Protein AF-A0AA36BAM4-F1 (afdb_monomer_lite)

InterPro domains:
  IPR009112 GTP cyclohydrolase I, feedback regulatory protein [PF06399] (2-83)
  IPR009112 GTP cyclohydrolase I, feedback regulatory protein [PTHR16852] (1-85)
  IPR036717 GFRP superfamily [G3DSA:3.30.1410.10] (2-84)
  IPR036717 GFRP superfamily [SSF69761] (2-83)

Secondary structure (DSSP, 8-state):
--EEEEEEESPTTS--EEEEETTS-HHHHHHHT-EEE--TT-S--EEEESS-HHHHHHHHHHTT-EEEEEEEETTEEEEEEE-PPPTTGGGSS-------------------------------------

Radius of gyration: 21.43 Å; chains: 1; bounding box: 44×56×57 Å

Organism: Octopus vulgaris (NCBI:txid6645)

Sequence (130 aa):
MPYVLVSTQIRLENGPTMVGDEWNDVELMEYLGASLCKELGTNYIEYRTPDPPRVVLNKLEMKGYSMVGMAGVGQTCIWTMHKPASKEEESLDSLPRSVNSSESDSEIKVESTNIQHKGAICIQKVVIDD

Structure (mmCIF, N/CA/C/O backbone):
data_AF-A0AA36BAM4-F1
#
_entry.id   AF-A0AA36BAM4-F1
#
loop_
_atom_site.group_PDB
_atom_site.id
_atom_site.type_symbol
_atom_site.label_atom_id
_atom_site.label_alt_id
_atom_site.label_comp_id
_atom_site.label_asym_id
_atom_site.label_entity_id
_atom_site.label_seq_id
_atom_site.pdbx_PDB_ins_code
_atom_site.Cartn_x
_atom_site.Cartn_y
_atom_site.Cartn_z
_atom_site.occupancy
_atom_site.B_iso_or_equiv
_atom_site.auth_seq_id
_atom_site.auth_comp_id
_atom_site.auth_asym_id
_atom_site.auth_atom_id
_atom_site.pdbx_PDB_model_num
ATOM 1 N N . MET A 1 1 ? -3.971 4.886 13.612 1.00 81.94 1 MET A N 1
ATOM 2 C CA . MET A 1 1 ? -3.971 5.487 12.253 1.00 81.94 1 MET A CA 1
ATOM 3 C C . MET A 1 1 ? -5.126 4.923 11.436 1.00 81.94 1 MET A C 1
ATOM 5 O O . MET A 1 1 ? -5.119 3.726 11.184 1.00 81.94 1 MET A O 1
ATOM 9 N N . PRO A 1 2 ? -6.134 5.732 11.064 1.00 93.31 2 PRO A N 1
ATOM 10 C CA . PRO A 1 2 ? -7.335 5.223 10.397 1.00 93.31 2 PRO A CA 1
ATOM 11 C C . PRO A 1 2 ? -7.143 4.923 8.907 1.00 93.31 2 PRO A C 1
ATOM 13 O O . PRO A 1 2 ? -7.865 4.095 8.367 1.00 93.31 2 PRO A O 1
ATOM 16 N N . TYR A 1 3 ? -6.184 5.556 8.231 1.00 95.56 3 TYR A N 1
ATOM 17 C CA . TYR A 1 3 ? -5.934 5.352 6.804 1.00 95.56 3 TYR A CA 1
ATOM 18 C C . TYR A 1 3 ? -4.497 4.911 6.549 1.00 95.56 3 TYR A C 1
ATOM 20 O O . TYR A 1 3 ? -3.576 5.366 7.224 1.00 95.56 3 TYR A O 1
ATOM 28 N N . VAL A 1 4 ? -4.327 4.049 5.548 1.00 95.81 4 VAL A N 1
ATOM 29 C CA . VAL A 1 4 ? -3.030 3.609 5.026 1.00 95.81 4 VAL A CA 1
ATOM 30 C C . VAL A 1 4 ? -3.083 3.655 3.503 1.00 95.81 4 VAL A C 1
ATOM 32 O O . VAL A 1 4 ? -4.042 3.173 2.893 1.00 95.81 4 VAL A O 1
ATOM 35 N N . LEU A 1 5 ? -2.049 4.233 2.894 1.00 97.06 5 LEU A N 1
ATOM 36 C CA . LEU A 1 5 ? -1.847 4.220 1.450 1.00 97.06 5 LEU A CA 1
ATOM 37 C C . LEU A 1 5 ? -0.777 3.188 1.117 1.00 97.06 5 LEU A C 1
ATOM 39 O O . LEU A 1 5 ? 0.359 3.284 1.570 1.00 97.06 5 LEU A O 1
ATOM 43 N N . VAL A 1 6 ? -1.156 2.202 0.315 1.00 97.75 6 VAL A N 1
ATOM 44 C CA . VAL A 1 6 ? -0.253 1.171 -0.190 1.00 97.75 6 VAL A CA 1
ATOM 45 C C . VAL A 1 6 ? -0.017 1.447 -1.660 1.00 97.75 6 VAL A C 1
ATOM 47 O O . VAL A 1 6 ? -0.972 1.698 -2.389 1.00 97.75 6 VAL A O 1
ATOM 50 N N . SER A 1 7 ? 1.224 1.384 -2.126 1.00 97.81 7 SER A N 1
ATOM 51 C CA . SER A 1 7 ? 1.508 1.536 -3.549 1.00 97.81 7 SER A CA 1
ATOM 52 C C . SER A 1 7 ? 2.586 0.587 -4.040 1.00 97.81 7 SER A C 1
ATOM 54 O O . SER A 1 7 ? 3.468 0.171 -3.297 1.00 97.81 7 SER A O 1
ATOM 56 N N . THR A 1 8 ? 2.513 0.220 -5.312 1.00 97.69 8 THR A N 1
ATOM 57 C CA . THR A 1 8 ? 3.602 -0.484 -5.987 1.00 97.69 8 THR A CA 1
ATOM 58 C C . THR A 1 8 ? 3.650 -0.067 -7.448 1.00 97.69 8 THR A C 1
ATOM 60 O O . THR A 1 8 ? 2.638 0.339 -8.025 1.00 97.69 8 THR A O 1
ATOM 63 N N . GLN A 1 9 ? 4.831 -0.152 -8.045 1.00 96.69 9 GLN A N 1
ATOM 64 C CA . GLN A 1 9 ? 4.982 0.003 -9.485 1.00 96.69 9 GLN A CA 1
ATOM 65 C C . GLN A 1 9 ? 4.684 -1.329 -10.176 1.00 96.69 9 GLN A C 1
ATOM 67 O O . GLN A 1 9 ? 4.777 -2.393 -9.568 1.00 96.69 9 GLN A O 1
ATOM 72 N N . ILE A 1 10 ? 4.320 -1.296 -11.457 1.00 91.44 10 ILE A N 1
ATOM 73 C CA . ILE A 1 10 ? 4.159 -2.537 -12.212 1.00 91.44 10 ILE A CA 1
ATOM 74 C C . ILE A 1 10 ? 5.485 -3.330 -12.250 1.00 91.44 10 ILE A C 1
ATOM 76 O O . ILE A 1 10 ? 6.569 -2.760 -12.345 1.00 91.44 10 ILE A O 1
ATOM 80 N N . ARG A 1 11 ? 5.457 -4.664 -12.215 1.00 95.06 11 ARG A N 1
ATOM 81 C CA . ARG A 1 11 ? 4.276 -5.543 -12.260 1.00 95.06 11 ARG A CA 1
ATOM 82 C C . ARG A 1 11 ? 3.792 -5.951 -10.862 1.00 95.06 11 ARG A C 1
ATOM 84 O O . ARG A 1 11 ? 4.605 -6.216 -9.986 1.00 95.06 11 ARG A O 1
ATOM 91 N N . LEU A 1 12 ? 2.471 -6.056 -10.693 1.00 95.12 12 LEU A N 1
ATOM 92 C CA . LEU A 1 12 ? 1.804 -6.237 -9.392 1.00 95.12 12 LEU A CA 1
ATOM 93 C C . LEU A 1 12 ? 2.038 -7.606 -8.741 1.00 95.12 12 LEU A C 1
ATOM 95 O O . LEU A 1 12 ? 1.711 -7.803 -7.572 1.00 95.12 12 LEU A O 1
ATOM 99 N N . GLU A 1 13 ? 2.549 -8.575 -9.493 1.00 95.25 13 GLU A N 1
ATOM 100 C CA . GLU A 1 13 ? 2.849 -9.912 -8.989 1.00 95.25 13 GLU A CA 1
ATOM 101 C C . GLU A 1 13 ? 4.124 -9.935 -8.133 1.00 95.25 13 GLU A C 1
ATOM 103 O O . GLU A 1 13 ? 4.324 -10.888 -7.380 1.00 95.25 13 GLU A O 1
ATOM 108 N N . ASN A 1 14 ? 4.948 -8.883 -8.211 1.00 94.06 14 ASN A N 1
ATOM 109 C CA . ASN A 1 14 ? 6.208 -8.750 -7.490 1.00 94.06 14 ASN A CA 1
ATOM 110 C C . ASN A 1 14 ? 6.203 -7.516 -6.579 1.00 94.06 14 ASN A C 1
ATOM 112 O O . ASN A 1 14 ? 5.498 -6.542 -6.828 1.00 94.06 14 ASN A O 1
ATOM 116 N N . GLY A 1 15 ? 7.013 -7.563 -5.522 1.00 92.25 15 GLY A N 1
ATOM 117 C CA . GLY A 1 15 ? 7.383 -6.370 -4.768 1.00 92.25 15 GLY A CA 1
ATOM 118 C C . GLY A 1 15 ? 8.526 -5.590 -5.441 1.00 92.25 15 GLY A C 1
ATOM 119 O O . GLY A 1 15 ? 9.048 -6.010 -6.479 1.00 92.25 15 GLY A O 1
ATOM 120 N N . PRO A 1 16 ? 8.965 -4.475 -4.836 1.00 96.62 16 PRO A N 1
ATOM 121 C CA . PRO A 1 16 ? 8.580 -4.009 -3.506 1.00 96.62 16 PRO A CA 1
ATOM 122 C C . PRO A 1 16 ? 7.234 -3.272 -3.480 1.00 96.62 16 PRO A C 1
ATOM 124 O O . PRO A 1 16 ? 6.809 -2.659 -4.460 1.00 96.62 16 PRO A O 1
ATOM 127 N N . THR A 1 17 ? 6.584 -3.297 -2.321 1.00 98.19 17 THR A N 1
ATOM 128 C CA . THR A 1 17 ? 5.378 -2.515 -2.037 1.00 98.19 17 THR A CA 1
ATOM 129 C C . THR A 1 17 ? 5.704 -1.43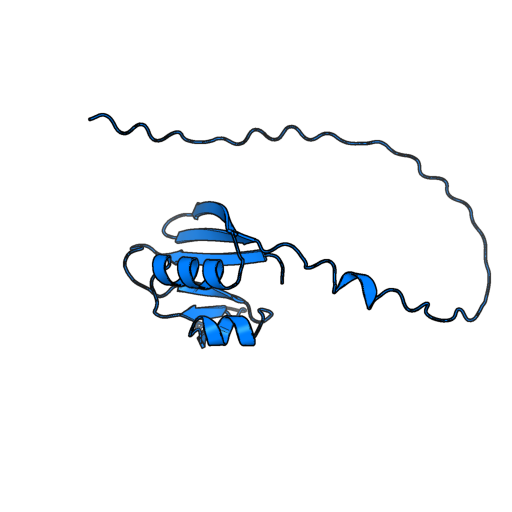8 -1.006 1.00 98.19 17 THR A C 1
ATOM 131 O O . THR A 1 17 ? 6.260 -1.742 0.052 1.00 98.19 17 THR A O 1
ATOM 134 N N . MET A 1 18 ? 5.345 -0.190 -1.298 1.00 97.88 18 MET A N 1
ATOM 135 C CA . MET A 1 18 ? 5.452 0.934 -0.367 1.00 97.88 18 MET A CA 1
ATOM 136 C C . MET A 1 18 ? 4.203 0.959 0.504 1.00 97.88 18 MET A C 1
ATOM 138 O O . MET A 1 18 ? 3.087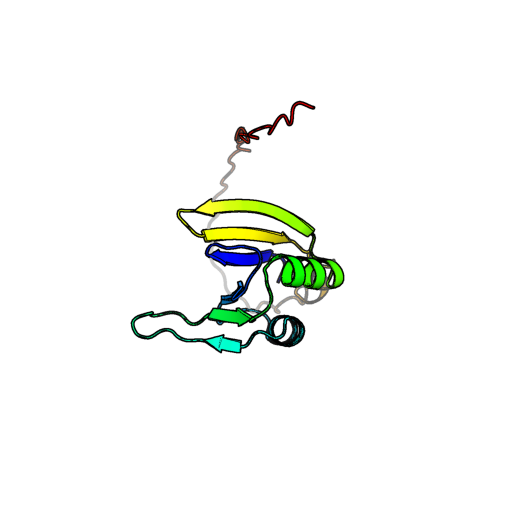 0.901 -0.017 1.00 97.88 18 MET A O 1
ATOM 142 N N . VAL A 1 19 ? 4.380 1.005 1.820 1.00 97.50 19 VAL A N 1
ATOM 143 C CA . VAL A 1 19 ? 3.290 0.782 2.789 1.00 97.50 19 VAL A CA 1
ATOM 144 C C . VAL A 1 19 ? 3.107 1.915 3.792 1.00 97.50 19 VAL A C 1
ATOM 146 O O . VAL A 1 19 ? 2.154 1.882 4.569 1.00 97.50 19 VAL A O 1
ATOM 149 N N . GLY A 1 20 ? 3.992 2.910 3.775 1.00 95.31 20 GLY A N 1
ATOM 150 C CA . GLY A 1 20 ? 3.912 4.047 4.679 1.00 95.31 20 GLY A CA 1
ATOM 151 C C . GLY A 1 20 ? 5.057 5.041 4.525 1.00 95.31 20 GLY A C 1
ATOM 152 O O . GLY A 1 20 ? 6.024 4.790 3.807 1.00 95.31 20 GLY A O 1
ATOM 153 N N . ASP A 1 21 ? 4.935 6.155 5.229 1.00 94.38 21 ASP A N 1
ATOM 154 C CA . ASP A 1 21 ? 5.916 7.227 5.366 1.00 94.38 21 ASP A CA 1
ATOM 155 C C . ASP A 1 21 ? 6.623 7.179 6.735 1.00 94.38 21 ASP A C 1
ATOM 157 O O . ASP A 1 21 ? 6.432 6.257 7.528 1.00 94.38 21 ASP A O 1
ATOM 161 N N . GLU A 1 22 ? 7.469 8.167 7.023 1.00 92.69 22 GLU A N 1
ATOM 162 C CA . GLU A 1 22 ? 8.244 8.231 8.267 1.00 92.69 22 GLU A CA 1
ATOM 163 C C . GLU A 1 22 ? 7.407 8.346 9.550 1.00 92.69 22 GLU A C 1
ATOM 165 O O . GLU A 1 22 ? 7.904 8.016 10.628 1.00 92.69 22 GLU A O 1
ATOM 170 N N . TRP A 1 23 ? 6.149 8.781 9.453 1.00 91.44 23 TRP A N 1
ATOM 171 C CA . TRP A 1 23 ? 5.258 8.953 10.599 1.00 91.44 23 TRP A CA 1
ATOM 172 C C . TRP A 1 23 ? 4.313 7.777 10.797 1.00 91.44 23 TRP A C 1
ATOM 174 O O . TRP A 1 23 ? 3.514 7.814 11.730 1.00 91.44 23 TRP A O 1
ATOM 184 N N . ASN A 1 24 ? 4.383 6.744 9.953 1.00 90.75 24 ASN A N 1
ATOM 185 C CA . ASN A 1 24 ? 3.560 5.556 10.109 1.00 90.75 24 ASN A CA 1
ATOM 186 C C . ASN A 1 24 ? 3.881 4.768 11.391 1.00 90.75 24 ASN A C 1
ATOM 188 O O . ASN A 1 24 ? 4.997 4.769 11.906 1.00 90.75 24 ASN A O 1
ATOM 192 N N . ASP A 1 25 ? 2.863 4.063 11.890 1.00 93.38 25 ASP A N 1
ATOM 193 C CA . ASP A 1 25 ? 2.934 3.249 13.100 1.00 93.38 25 ASP A CA 1
ATOM 194 C C . ASP A 1 25 ? 3.970 2.131 12.938 1.00 93.38 25 ASP A C 1
ATOM 196 O O . ASP A 1 25 ? 3.828 1.249 12.086 1.00 93.38 25 ASP A O 1
ATOM 200 N N . VAL A 1 26 ? 5.007 2.177 13.775 1.00 94.19 26 VAL A N 1
ATOM 201 C CA . VAL A 1 26 ? 6.149 1.261 13.728 1.00 94.19 26 VAL A CA 1
ATOM 202 C C . VAL A 1 26 ? 5.708 -0.190 13.933 1.00 94.19 26 VAL A C 1
ATOM 204 O O . VAL A 1 26 ? 6.209 -1.067 13.232 1.00 94.19 26 VAL A O 1
ATOM 207 N N . GLU A 1 27 ? 4.734 -0.454 14.812 1.00 95.12 27 GLU A N 1
ATOM 208 C CA . GLU A 1 27 ? 4.250 -1.821 15.066 1.00 95.12 27 GLU A CA 1
ATOM 209 C C . GLU A 1 27 ? 3.567 -2.400 13.818 1.00 95.12 27 GLU A C 1
ATOM 211 O O . GLU A 1 27 ? 3.757 -3.564 13.448 1.00 95.12 27 GLU A O 1
ATOM 216 N N . LEU A 1 28 ? 2.787 -1.568 13.122 1.00 95.69 28 LEU A N 1
ATOM 217 C CA . LEU A 1 28 ? 2.151 -1.958 11.871 1.00 95.69 28 LEU A CA 1
ATOM 218 C C . LEU A 1 28 ? 3.194 -2.234 10.782 1.00 95.69 28 LEU A C 1
ATOM 220 O O . LEU A 1 28 ? 3.074 -3.230 10.069 1.00 95.69 28 LEU A O 1
ATOM 224 N N . MET A 1 29 ? 4.211 -1.379 10.654 1.00 96.94 29 MET A N 1
ATOM 225 C CA . MET A 1 29 ? 5.272 -1.545 9.655 1.00 96.94 29 MET A CA 1
ATOM 226 C C . MET A 1 29 ? 6.112 -2.803 9.914 1.00 96.94 29 MET A C 1
ATOM 228 O O . MET A 1 29 ? 6.404 -3.544 8.971 1.00 96.94 29 MET A O 1
ATOM 232 N N . GLU A 1 30 ? 6.419 -3.107 11.178 1.00 96.75 30 GLU A N 1
ATOM 233 C CA . GLU A 1 30 ? 7.108 -4.339 11.577 1.00 96.75 30 GLU A CA 1
ATOM 234 C C . GLU A 1 30 ? 6.273 -5.583 11.238 1.00 96.75 30 GLU A C 1
ATOM 236 O O . GLU A 1 30 ? 6.779 -6.521 10.620 1.00 96.75 30 GLU A O 1
ATOM 241 N N . TYR A 1 31 ? 4.967 -5.568 11.528 1.00 97.62 31 TYR A N 1
ATOM 242 C CA . TYR A 1 31 ? 4.053 -6.656 11.158 1.00 97.62 31 TYR A CA 1
ATOM 243 C C . TYR A 1 31 ? 3.984 -6.895 9.639 1.00 97.62 31 TYR A C 1
ATOM 245 O O . TYR A 1 31 ? 3.878 -8.034 9.173 1.00 97.62 31 TYR A O 1
ATOM 253 N N . LEU A 1 32 ? 4.065 -5.826 8.844 1.00 97.56 32 LEU A N 1
ATOM 254 C CA . LEU A 1 32 ? 4.113 -5.923 7.385 1.00 97.56 32 LEU A CA 1
ATOM 255 C C . LEU A 1 32 ? 5.466 -6.429 6.858 1.00 97.56 32 LEU A C 1
ATOM 257 O O . LEU A 1 32 ? 5.549 -6.788 5.679 1.00 97.56 32 LEU A O 1
ATOM 261 N N . GLY A 1 33 ? 6.491 -6.521 7.711 1.00 96.88 33 GLY A N 1
ATOM 262 C CA . GLY A 1 33 ? 7.861 -6.851 7.321 1.00 96.88 33 GLY A CA 1
ATOM 263 C C . GLY A 1 33 ? 8.511 -5.731 6.511 1.00 96.88 33 GLY A C 1
ATOM 264 O O . GLY A 1 33 ? 9.310 -6.002 5.615 1.00 96.88 33 GLY A O 1
ATOM 265 N N . ALA A 1 34 ? 8.112 -4.482 6.760 1.00 97.62 34 ALA A N 1
ATOM 266 C CA . ALA A 1 34 ? 8.605 -3.331 6.030 1.00 97.62 34 ALA A CA 1
ATOM 267 C C . ALA A 1 34 ? 9.871 -2.757 6.674 1.00 97.62 34 ALA A C 1
ATOM 269 O O . ALA A 1 34 ? 10.040 -2.757 7.889 1.00 97.62 34 ALA A O 1
ATOM 270 N N . SER A 1 35 ? 10.767 -2.248 5.837 1.00 95.94 35 SER A N 1
ATOM 271 C CA . SER A 1 35 ? 11.985 -1.555 6.246 1.00 95.94 35 SER A CA 1
ATOM 272 C C . SER A 1 35 ? 11.914 -0.098 5.821 1.00 95.94 35 SER A C 1
ATOM 274 O O . SER A 1 35 ? 11.444 0.214 4.726 1.00 95.94 35 SER A O 1
ATOM 276 N N . LEU A 1 36 ? 12.401 0.790 6.682 1.00 94.56 36 LEU A N 1
ATOM 277 C CA . LEU A 1 36 ? 12.484 2.211 6.389 1.00 94.56 36 LEU A CA 1
ATOM 278 C C . LEU A 1 36 ? 13.618 2.457 5.376 1.00 94.56 36 LEU A C 1
ATOM 280 O O . LEU A 1 36 ? 14.768 2.088 5.613 1.00 94.56 36 LEU A O 1
ATOM 284 N N . CYS A 1 37 ? 13.298 3.043 4.226 1.00 92.69 37 CYS A N 1
ATOM 285 C CA . CYS A 1 37 ? 14.220 3.280 3.119 1.00 92.69 37 CYS A CA 1
ATOM 286 C C . CYS A 1 37 ? 14.238 4.763 2.741 1.00 92.69 37 CYS A C 1
ATOM 288 O O . CYS A 1 37 ? 13.195 5.399 2.602 1.00 92.69 37 CYS A O 1
ATOM 290 N N . LYS A 1 38 ? 15.440 5.301 2.515 1.00 92.81 38 LYS A N 1
ATOM 291 C CA . LYS A 1 38 ? 15.647 6.634 1.944 1.00 92.81 38 LYS A CA 1
ATOM 292 C C . LYS A 1 38 ? 16.374 6.494 0.615 1.00 92.81 38 LYS A C 1
ATOM 294 O O . LYS A 1 38 ? 17.523 6.054 0.585 1.00 92.81 38 LYS A O 1
ATOM 299 N N . GLU A 1 39 ? 15.706 6.848 -0.475 1.00 90.44 39 GLU A N 1
ATOM 300 C CA . GLU A 1 39 ? 16.350 6.889 -1.785 1.00 90.44 39 GLU A CA 1
ATOM 301 C C . GLU A 1 39 ? 17.286 8.094 -1.904 1.00 90.44 39 GLU A C 1
ATOM 303 O O . GLU A 1 39 ? 17.079 9.160 -1.320 1.00 90.44 39 GLU A O 1
ATOM 308 N N . LEU A 1 40 ? 18.363 7.923 -2.668 1.00 91.12 40 LEU A N 1
ATOM 309 C CA . LEU A 1 40 ? 19.292 9.014 -2.925 1.00 91.12 40 LEU A CA 1
ATOM 310 C C . LEU A 1 40 ? 18.599 10.084 -3.772 1.00 91.12 40 LEU A C 1
ATOM 312 O O . LEU A 1 40 ? 18.073 9.799 -4.843 1.00 91.12 40 LEU A O 1
ATOM 316 N N . GLY A 1 41 ? 18.635 11.327 -3.297 1.00 90.94 41 GLY A N 1
ATOM 317 C CA . GLY A 1 41 ? 18.014 12.461 -3.981 1.00 90.94 41 GLY A CA 1
ATOM 318 C C . GLY A 1 41 ? 16.556 12.720 -3.595 1.00 90.94 41 GLY A C 1
ATOM 319 O O . GLY A 1 41 ? 15.992 13.701 -4.076 1.00 90.94 41 GLY A O 1
ATOM 320 N N . THR A 1 42 ? 15.955 11.915 -2.709 1.00 90.12 42 THR A N 1
ATOM 321 C CA . THR A 1 42 ? 14.638 12.218 -2.133 1.00 90.12 42 THR A CA 1
ATOM 322 C C . THR A 1 42 ? 14.761 12.909 -0.773 1.00 90.12 42 THR A C 1
ATOM 324 O O . THR A 1 42 ? 15.689 12.681 0.009 1.00 90.12 42 THR A O 1
ATOM 327 N N . ASN A 1 43 ? 13.792 13.779 -0.485 1.00 92.94 43 ASN A N 1
ATOM 328 C CA . ASN A 1 43 ? 13.689 14.492 0.793 1.00 92.94 43 ASN A CA 1
ATOM 329 C C . ASN A 1 43 ? 12.775 13.783 1.802 1.00 92.94 43 ASN A C 1
ATOM 331 O O . ASN A 1 43 ? 12.539 14.322 2.875 1.00 92.94 43 ASN A O 1
ATOM 335 N N . TYR A 1 44 ? 12.265 12.601 1.460 1.00 91.19 44 TYR A N 1
ATOM 336 C CA . TYR A 1 44 ? 11.353 11.820 2.288 1.00 91.19 44 TYR A CA 1
ATOM 337 C C . TYR A 1 44 ? 11.900 10.411 2.502 1.00 91.19 44 TYR A C 1
ATOM 339 O O . TYR A 1 44 ? 12.780 9.944 1.771 1.00 91.19 44 TYR A O 1
ATOM 347 N N . ILE A 1 45 ? 11.374 9.759 3.530 1.00 93.56 45 ILE A N 1
ATOM 348 C CA . ILE A 1 45 ? 11.689 8.387 3.899 1.00 93.56 45 ILE A CA 1
ATOM 349 C C . ILE A 1 45 ? 10.382 7.600 3.866 1.00 93.56 45 ILE A C 1
ATOM 351 O O . ILE A 1 45 ? 9.337 8.119 4.252 1.00 93.56 45 ILE A O 1
ATOM 355 N N . GLU A 1 46 ? 10.435 6.367 3.382 1.00 95.25 46 GLU A N 1
ATOM 356 C CA . GLU A 1 46 ? 9.250 5.529 3.230 1.00 95.25 46 GLU A CA 1
ATOM 357 C C . GLU A 1 46 ? 9.515 4.090 3.654 1.00 95.25 46 GLU A C 1
ATOM 359 O O . GLU A 1 46 ? 10.637 3.584 3.572 1.00 95.25 46 GLU A O 1
ATOM 364 N N . TYR A 1 47 ? 8.466 3.417 4.104 1.00 97.56 47 TYR A N 1
ATOM 365 C CA . TYR A 1 47 ? 8.501 2.004 4.433 1.00 97.56 47 TYR A CA 1
ATOM 366 C C . TYR A 1 47 ? 8.239 1.158 3.194 1.00 97.56 47 TYR A C 1
ATOM 368 O O . TYR A 1 47 ? 7.213 1.304 2.523 1.00 97.56 47 TYR A O 1
ATOM 376 N N . ARG A 1 48 ? 9.149 0.218 2.934 1.00 97.25 48 ARG A N 1
ATOM 377 C CA . ARG A 1 48 ? 9.066 -0.731 1.821 1.00 97.25 48 ARG A CA 1
ATOM 378 C C . ARG A 1 48 ? 9.085 -2.159 2.331 1.00 97.25 48 ARG A C 1
ATOM 380 O O . ARG A 1 48 ? 9.920 -2.504 3.161 1.00 97.25 48 ARG A O 1
ATOM 387 N N . THR A 1 49 ? 8.222 -3.009 1.792 1.00 97.81 49 THR A N 1
ATOM 388 C CA . THR A 1 49 ? 8.265 -4.462 2.005 1.00 97.81 49 THR A CA 1
ATOM 389 C C . THR A 1 49 ? 8.569 -5.175 0.684 1.00 97.81 49 THR A C 1
ATOM 391 O O . THR A 1 49 ? 8.107 -4.719 -0.366 1.00 97.81 49 THR A O 1
ATOM 394 N N . PRO A 1 50 ? 9.351 -6.271 0.684 1.00 97.50 50 PRO A N 1
ATOM 395 C CA . PRO A 1 50 ? 9.587 -7.070 -0.521 1.00 97.50 50 PRO A CA 1
ATOM 396 C C . PRO A 1 50 ? 8.338 -7.830 -0.991 1.00 97.50 50 PRO A C 1
ATOM 398 O O . PRO A 1 50 ? 8.322 -8.344 -2.109 1.00 97.50 50 PRO A O 1
ATOM 401 N N . ASP A 1 51 ? 7.301 -7.911 -0.156 1.00 97.94 51 ASP A N 1
ATOM 402 C CA . ASP A 1 51 ? 6.061 -8.601 -0.484 1.00 97.94 51 ASP A CA 1
ATOM 403 C C . ASP A 1 51 ? 5.301 -7.903 -1.630 1.00 97.94 51 ASP A C 1
ATOM 405 O O . ASP A 1 51 ? 5.284 -6.669 -1.712 1.00 97.94 51 ASP A O 1
ATOM 409 N N . PRO A 1 52 ? 4.614 -8.664 -2.503 1.00 98.06 52 PRO A N 1
ATOM 410 C CA . PRO A 1 52 ? 3.726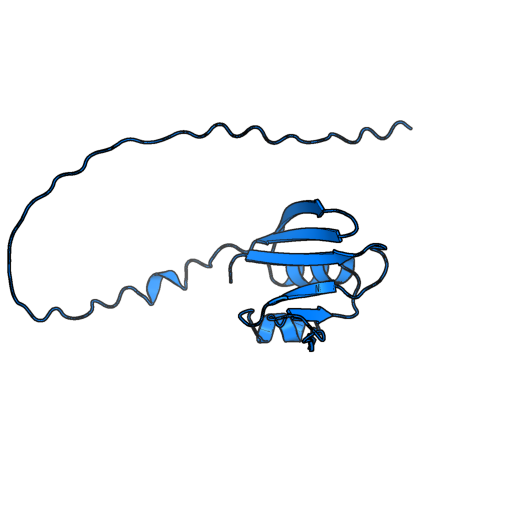 -8.088 -3.506 1.00 98.06 52 PRO A CA 1
ATOM 411 C C . PRO A 1 52 ? 2.478 -7.472 -2.846 1.00 98.06 52 PRO A C 1
ATOM 413 O O . PRO A 1 52 ? 2.050 -7.934 -1.777 1.00 98.06 52 PRO A O 1
ATOM 416 N N . PRO A 1 53 ? 1.811 -6.499 -3.495 1.00 97.81 53 PRO A N 1
ATOM 417 C CA . PRO A 1 53 ? 0.678 -5.766 -2.925 1.00 97.81 53 PRO A CA 1
ATOM 418 C C . PRO A 1 53 ? -0.444 -6.687 -2.437 1.00 97.81 53 PRO A C 1
ATOM 420 O O . PRO A 1 53 ? -1.017 -6.444 -1.382 1.00 97.81 53 PRO A O 1
ATOM 423 N N . ARG A 1 54 ? -0.719 -7.802 -3.129 1.00 98.06 54 ARG A N 1
ATOM 424 C CA . ARG A 1 54 ? -1.727 -8.790 -2.699 1.00 98.06 54 ARG A CA 1
ATOM 425 C C . ARG A 1 54 ? -1.463 -9.326 -1.286 1.00 98.06 54 ARG A C 1
ATOM 427 O O . ARG A 1 54 ? -2.396 -9.494 -0.509 1.00 98.06 54 ARG A O 1
ATOM 434 N N . VAL A 1 55 ? -0.206 -9.619 -0.953 1.00 98.38 55 VAL A N 1
ATOM 435 C CA . VAL A 1 55 ? 0.168 -10.138 0.373 1.00 98.38 55 VAL A CA 1
ATOM 436 C C . VAL A 1 55 ? 0.012 -9.046 1.429 1.00 98.38 55 VAL A C 1
ATOM 438 O O . VAL A 1 55 ? -0.534 -9.307 2.499 1.00 98.38 55 VAL A O 1
ATOM 441 N N . VAL A 1 56 ? 0.422 -7.818 1.111 1.00 98.38 56 VAL A N 1
ATOM 442 C CA . VAL A 1 56 ? 0.274 -6.656 1.998 1.00 98.38 56 VAL A CA 1
ATOM 443 C C . VAL A 1 56 ? -1.194 -6.365 2.303 1.00 98.38 56 VAL A C 1
ATOM 445 O O . VAL A 1 56 ? -1.556 -6.208 3.467 1.00 98.38 56 VAL A O 1
ATOM 448 N N . LEU A 1 57 ? -2.050 -6.339 1.281 1.00 98.31 57 LEU A N 1
ATOM 449 C CA . LEU A 1 57 ? -3.480 -6.074 1.438 1.00 98.31 57 LEU A CA 1
ATOM 450 C C . LEU A 1 57 ? -4.153 -7.132 2.322 1.00 98.31 57 LEU A C 1
ATOM 452 O O . LEU A 1 57 ? -4.902 -6.767 3.224 1.00 98.31 57 LEU A O 1
ATOM 456 N N . ASN A 1 58 ? -3.802 -8.413 2.155 1.00 98.44 58 ASN A N 1
ATOM 457 C CA . ASN A 1 58 ? -4.288 -9.486 3.028 1.00 98.44 58 ASN A CA 1
ATOM 458 C C . ASN A 1 58 ? -3.851 -9.286 4.491 1.00 98.44 58 ASN A C 1
ATOM 460 O O . ASN A 1 58 ? -4.653 -9.455 5.407 1.00 98.44 58 ASN A O 1
ATOM 464 N N . LYS A 1 59 ? -2.587 -8.906 4.734 1.00 98.25 59 LYS A N 1
ATOM 465 C CA . LYS A 1 59 ? -2.090 -8.610 6.092 1.00 98.25 59 LYS A CA 1
ATOM 466 C C . LYS A 1 59 ? -2.836 -7.426 6.719 1.00 98.25 59 LYS A C 1
ATOM 468 O O . LYS A 1 59 ? -3.189 -7.468 7.896 1.00 98.25 59 LYS A O 1
ATOM 473 N N . LEU A 1 60 ? -3.098 -6.374 5.943 1.00 97.88 60 LEU A N 1
ATOM 474 C CA . LEU A 1 60 ? -3.865 -5.215 6.405 1.00 97.88 60 LEU A CA 1
ATOM 475 C C . LEU A 1 60 ? -5.318 -5.585 6.725 1.00 97.88 60 LEU A C 1
ATOM 477 O O . LEU A 1 60 ? -5.843 -5.150 7.750 1.00 97.88 60 LEU A O 1
ATOM 481 N N . GLU A 1 61 ? -5.942 -6.444 5.921 1.00 97.81 61 GLU A N 1
ATOM 482 C CA . GLU A 1 61 ? -7.278 -6.976 6.203 1.00 97.81 61 GLU A CA 1
ATOM 483 C C . GLU A 1 61 ? -7.318 -7.737 7.537 1.00 97.81 61 GLU A C 1
ATOM 485 O O . GLU A 1 61 ? -8.187 -7.479 8.371 1.00 97.81 61 GLU A O 1
ATOM 490 N N . MET A 1 62 ? -6.304 -8.562 7.828 1.00 97.31 62 MET A N 1
ATOM 491 C CA . MET A 1 62 ? -6.169 -9.240 9.128 1.00 97.31 62 MET A CA 1
ATOM 492 C C . MET A 1 62 ? -6.018 -8.275 10.317 1.00 97.31 62 MET A C 1
ATOM 494 O O . MET A 1 62 ? -6.372 -8.624 11.443 1.00 97.31 62 MET A O 1
ATOM 498 N N . LYS A 1 63 ? -5.515 -7.055 10.092 1.00 95.25 63 LYS A N 1
ATOM 499 C CA . LYS A 1 63 ? -5.421 -5.989 11.109 1.00 95.25 63 LYS A CA 1
ATOM 500 C C . LYS A 1 63 ? -6.697 -5.138 11.214 1.00 95.25 63 LYS A C 1
ATOM 502 O O . LYS A 1 63 ? -6.738 -4.201 12.022 1.00 95.25 63 LYS A O 1
ATOM 507 N N . GLY A 1 64 ? -7.738 -5.475 10.451 1.00 96.12 64 GLY A N 1
ATOM 508 C CA . GLY A 1 64 ? -9.045 -4.820 10.469 1.00 96.12 64 GLY A CA 1
ATOM 509 C C . GLY A 1 64 ? -9.161 -3.621 9.531 1.00 96.12 64 GLY A C 1
ATOM 510 O O . GLY A 1 64 ? -10.048 -2.793 9.726 1.00 96.12 64 GLY A O 1
ATOM 511 N N . TYR A 1 65 ? -8.268 -3.494 8.548 1.00 97.44 65 TYR A N 1
ATOM 512 C CA . TYR A 1 65 ? -8.429 -2.509 7.484 1.00 97.44 65 TYR A CA 1
ATOM 513 C C . TYR A 1 65 ? -9.315 -3.062 6.365 1.00 97.44 65 TYR A C 1
ATOM 515 O O . TYR A 1 65 ? -9.287 -4.246 6.050 1.00 97.44 65 TYR A O 1
ATOM 523 N N . SER A 1 66 ? -10.073 -2.194 5.713 1.00 97.56 66 SER A N 1
ATOM 524 C CA . SER A 1 66 ? -10.863 -2.511 4.526 1.00 97.56 66 SER A CA 1
ATOM 525 C C . SER A 1 66 ? -10.430 -1.623 3.366 1.00 97.56 66 SER A C 1
ATOM 527 O O . SER A 1 66 ? -10.133 -0.443 3.561 1.00 97.56 66 SER A O 1
ATOM 529 N N . MET A 1 67 ? -10.397 -2.171 2.151 1.00 96.62 67 MET A N 1
ATOM 530 C CA . MET A 1 67 ? -10.101 -1.386 0.953 1.00 96.62 67 MET A CA 1
ATOM 531 C C . MET A 1 67 ? -11.262 -0.437 0.654 1.00 96.62 67 MET A C 1
ATOM 533 O O . MET A 1 67 ? -12.402 -0.874 0.510 1.00 96.62 67 MET A O 1
ATOM 537 N N . VAL A 1 68 ? -10.968 0.857 0.538 1.00 97.50 68 VAL A N 1
ATOM 538 C CA . VAL A 1 68 ? -11.968 1.893 0.216 1.00 97.50 68 VAL A CA 1
ATOM 539 C C . VAL A 1 68 ? -11.774 2.498 -1.169 1.00 97.50 68 VAL A C 1
ATOM 541 O O . VAL A 1 68 ? -12.692 3.116 -1.702 1.00 97.50 68 VAL A O 1
ATOM 544 N N . GLY A 1 69 ? -10.604 2.311 -1.778 1.00 97.19 69 GLY A N 1
ATOM 545 C CA . GLY A 1 69 ? -10.338 2.801 -3.123 1.00 97.19 69 GLY A CA 1
ATOM 546 C C . GLY A 1 69 ? -9.048 2.254 -3.714 1.00 97.19 69 GLY A C 1
ATOM 547 O O . GLY A 1 69 ? -8.145 1.828 -2.993 1.00 97.19 69 GLY A O 1
ATOM 548 N N . MET A 1 70 ? -8.976 2.291 -5.042 1.00 97.38 70 MET A N 1
ATOM 549 C CA . MET A 1 70 ? -7.790 1.963 -5.823 1.00 97.38 70 MET A CA 1
ATOM 550 C C . MET A 1 70 ? -7.652 2.964 -6.971 1.00 97.38 70 MET A C 1
ATOM 552 O O . MET A 1 70 ? -8.654 3.371 -7.562 1.00 97.38 70 MET A O 1
ATOM 556 N N . ALA A 1 71 ? -6.419 3.368 -7.269 1.00 96.94 71 ALA A N 1
ATOM 557 C CA . ALA A 1 71 ? -6.093 4.264 -8.370 1.00 96.94 71 ALA A CA 1
ATOM 558 C C . ALA A 1 71 ? -4.808 3.822 -9.081 1.00 96.94 71 ALA A C 1
ATOM 560 O O . ALA A 1 71 ? -3.891 3.282 -8.463 1.00 96.94 71 ALA A O 1
ATOM 561 N N . GLY A 1 72 ? -4.729 4.087 -10.385 1.00 96.81 72 GLY A N 1
ATOM 562 C CA . GLY A 1 72 ? -3.505 3.961 -11.173 1.00 96.81 72 GLY A CA 1
ATOM 563 C C . GLY A 1 72 ? -2.984 5.339 -11.570 1.00 96.81 72 GLY A C 1
ATOM 564 O O . GLY A 1 72 ? -3.741 6.153 -12.097 1.00 96.81 72 GLY A O 1
ATOM 565 N N . VAL A 1 73 ? -1.699 5.602 -11.334 1.00 96.00 73 VAL A N 1
ATOM 566 C CA . VAL A 1 73 ? -1.015 6.844 -11.716 1.00 96.00 73 VAL A CA 1
ATOM 567 C C . VAL A 1 73 ? 0.281 6.484 -12.437 1.00 96.00 73 VAL A C 1
ATOM 569 O O . VAL A 1 73 ? 1.258 6.054 -11.827 1.00 96.00 73 VAL A O 1
ATOM 572 N N . GLY A 1 74 ? 0.293 6.641 -13.762 1.00 96.06 74 GLY A N 1
ATOM 573 C CA . GLY A 1 74 ? 1.429 6.239 -14.591 1.00 96.06 74 GLY A CA 1
ATOM 574 C C . GLY A 1 74 ? 1.670 4.730 -14.518 1.00 96.06 74 GLY A C 1
ATOM 575 O O . GLY A 1 74 ? 0.836 3.950 -14.965 1.00 96.06 74 GLY A O 1
ATOM 576 N N . GLN A 1 75 ? 2.819 4.331 -13.971 1.00 95.81 75 GLN A N 1
ATOM 577 C CA . GLN A 1 75 ? 3.194 2.925 -13.763 1.00 95.81 75 GLN A CA 1
ATOM 578 C C . GLN A 1 75 ? 2.948 2.449 -12.324 1.00 95.81 75 GLN A C 1
ATOM 580 O O . GLN A 1 75 ? 3.348 1.342 -11.977 1.00 95.81 75 GLN A O 1
ATOM 585 N N . THR A 1 76 ? 2.311 3.273 -11.491 1.00 96.88 76 THR A N 1
ATOM 586 C CA . THR A 1 76 ? 2.084 2.998 -10.070 1.00 96.88 76 THR A CA 1
ATOM 587 C C . THR A 1 76 ? 0.615 2.693 -9.813 1.00 96.88 76 THR A C 1
ATOM 589 O O . THR A 1 76 ? -0.264 3.442 -10.239 1.00 96.88 76 THR A O 1
ATOM 592 N N . CYS A 1 77 ? 0.342 1.627 -9.069 1.00 97.69 77 CYS A N 1
ATOM 593 C CA . CYS A 1 77 ? -0.967 1.339 -8.495 1.00 97.69 77 CYS A CA 1
ATOM 594 C C . CYS A 1 77 ? -0.973 1.719 -7.015 1.00 97.69 77 CYS A C 1
ATOM 596 O O . CYS A 1 77 ? 0.008 1.489 -6.312 1.00 97.69 77 CYS A O 1
ATOM 598 N N . ILE A 1 78 ? -2.077 2.306 -6.559 1.00 98.12 78 ILE A N 1
ATOM 599 C CA . ILE A 1 78 ? -2.271 2.816 -5.202 1.00 98.12 78 ILE A CA 1
ATOM 600 C C . ILE A 1 78 ? -3.570 2.227 -4.654 1.00 98.12 78 ILE A C 1
ATOM 602 O O . ILE A 1 78 ? -4.593 2.255 -5.337 1.00 98.12 78 ILE A O 1
ATOM 606 N N . TRP A 1 79 ? -3.545 1.742 -3.417 1.00 98.38 79 TRP A N 1
ATOM 607 C CA . TRP A 1 79 ? -4.708 1.277 -2.671 1.00 98.38 79 TRP A CA 1
ATOM 608 C C . TRP A 1 79 ? -4.849 2.068 -1.383 1.00 98.38 79 TRP A C 1
ATOM 610 O O . TRP A 1 79 ? -3.899 2.206 -0.612 1.00 98.38 79 TRP A O 1
ATOM 620 N N . THR A 1 80 ? -6.065 2.532 -1.132 1.00 98.06 80 THR A N 1
ATOM 621 C CA . THR A 1 80 ? -6.428 3.185 0.118 1.00 98.06 80 THR A CA 1
ATOM 622 C C . THR A 1 80 ? -7.124 2.172 1.009 1.00 98.06 80 THR A C 1
ATOM 624 O O . THR A 1 80 ? -8.181 1.637 0.661 1.00 98.06 80 THR A O 1
ATOM 627 N N . MET A 1 81 ? -6.530 1.932 2.171 1.00 97.81 81 MET A N 1
ATOM 628 C CA . MET A 1 81 ? -7.031 1.040 3.207 1.00 97.81 81 MET A CA 1
ATOM 629 C C . MET A 1 81 ? -7.518 1.881 4.389 1.00 97.81 81 MET A C 1
ATOM 631 O O . MET A 1 81 ? -6.850 2.835 4.782 1.00 97.81 81 MET A O 1
ATOM 635 N N . HIS A 1 82 ? -8.675 1.543 4.954 1.00 97.38 82 HIS A N 1
ATOM 636 C CA . HIS A 1 82 ? -9.288 2.270 6.066 1.00 97.38 82 HIS A CA 1
ATOM 637 C C . HIS A 1 82 ? -9.658 1.334 7.214 1.00 97.38 82 HIS A C 1
ATOM 639 O O . HIS A 1 82 ? -10.257 0.283 6.996 1.00 97.38 82 HIS A O 1
ATOM 645 N N . LYS A 1 83 ? -9.361 1.756 8.439 1.00 95.50 83 LYS A N 1
ATOM 646 C CA . LYS A 1 83 ? -9.806 1.143 9.684 1.00 95.50 83 LYS A CA 1
ATOM 647 C C . LYS A 1 83 ? -10.523 2.216 10.512 1.00 95.50 83 LYS A C 1
ATOM 649 O O . LYS A 1 83 ? -9.903 3.235 10.818 1.00 95.50 83 LYS A O 1
ATOM 654 N N . PRO A 1 84 ? -11.800 2.015 10.888 1.00 92.44 84 PRO A N 1
ATOM 655 C CA . PRO A 1 84 ? -12.510 2.956 11.747 1.00 92.44 84 PRO A CA 1
ATOM 656 C C . PRO A 1 84 ? -11.751 3.173 13.059 1.00 92.44 84 PRO A C 1
ATOM 658 O O . PRO A 1 84 ? -11.227 2.213 13.628 1.00 92.44 84 PRO A O 1
ATOM 661 N N . ALA A 1 85 ? -11.729 4.409 13.560 1.00 82.69 85 ALA A N 1
ATOM 662 C CA . ALA A 1 85 ? -11.267 4.665 14.918 1.00 82.69 85 ALA A CA 1
ATOM 663 C C . ALA A 1 85 ? -12.152 3.865 15.888 1.00 82.69 85 ALA A C 1
ATOM 665 O O . ALA A 1 85 ? -13.382 3.979 15.864 1.00 82.69 85 ALA A O 1
ATOM 666 N N . SER A 1 86 ? -11.547 3.002 16.703 1.00 72.00 86 SER A N 1
ATOM 667 C CA . SER A 1 86 ? -12.261 2.351 17.797 1.00 72.00 86 SER A CA 1
ATOM 668 C C . SER A 1 86 ? -12.751 3.437 18.750 1.00 72.00 86 SER A C 1
ATOM 670 O O . SER A 1 86 ? -11.968 4.290 19.160 1.00 72.00 86 SER A O 1
ATOM 672 N N . LYS A 1 87 ? -14.032 3.390 19.137 1.00 57.53 87 LYS A N 1
ATOM 673 C CA . LYS A 1 87 ? -14.686 4.353 20.053 1.00 57.53 87 LYS A CA 1
ATOM 674 C C . LYS A 1 87 ? -14.014 4.498 21.431 1.00 57.53 87 LYS A C 1
ATOM 676 O O . LYS A 1 87 ? -14.468 5.276 22.259 1.00 57.53 87 LYS A O 1
ATOM 681 N N . GLU A 1 88 ? -12.969 3.728 21.696 1.00 57.41 88 GLU A N 1
ATOM 682 C CA . GLU A 1 88 ? -12.226 3.709 22.951 1.00 57.41 88 GLU A CA 1
ATOM 683 C C . GLU A 1 88 ? -11.231 4.885 23.055 1.00 57.41 88 GLU A C 1
ATOM 685 O O . GLU A 1 88 ? -11.042 5.407 24.154 1.00 57.41 88 GLU A O 1
ATOM 690 N N . GLU A 1 89 ? -10.684 5.391 21.938 1.00 55.03 89 GLU A N 1
ATOM 691 C CA . GLU A 1 89 ? -9.729 6.521 21.947 1.00 55.03 89 GLU A CA 1
ATOM 692 C C . GLU A 1 89 ? -10.385 7.895 22.202 1.00 55.03 89 GLU A C 1
ATOM 694 O O . GLU A 1 89 ? -9.733 8.780 22.749 1.00 55.03 89 GLU A O 1
ATOM 699 N N . GLU A 1 90 ? -11.681 8.081 21.911 1.00 53.91 90 GLU A N 1
ATOM 700 C CA . GLU A 1 90 ? -12.389 9.357 22.161 1.00 53.91 90 GLU A CA 1
ATOM 701 C C . GLU A 1 90 ? -12.554 9.685 23.659 1.00 53.91 90 GLU A C 1
ATOM 703 O O . GLU A 1 90 ? -12.839 10.827 24.017 1.00 53.91 90 GLU A O 1
ATOM 708 N N . SER A 1 91 ? -12.378 8.704 24.553 1.00 52.31 91 SER A N 1
ATOM 709 C CA . SER A 1 91 ? -12.617 8.881 25.994 1.00 52.31 91 SER A CA 1
ATOM 710 C C . SER A 1 91 ? -11.407 9.382 26.794 1.00 52.31 91 SER A C 1
ATOM 712 O O . SER A 1 91 ? -11.565 9.791 27.943 1.00 52.31 91 SER A O 1
ATOM 714 N N . LEU A 1 92 ? -10.204 9.387 26.207 1.00 54.19 92 LEU A N 1
ATOM 715 C CA . LEU A 1 92 ? -8.970 9.793 26.898 1.00 54.19 92 LEU A CA 1
ATOM 716 C C . LEU A 1 92 ? -8.626 11.283 26.734 1.00 54.19 92 LEU A C 1
ATOM 718 O O . LEU A 1 92 ? -7.885 11.819 27.556 1.00 54.19 92 LEU A O 1
ATOM 722 N N . ASP A 1 93 ? -9.232 11.975 25.764 1.00 56.84 93 ASP A N 1
ATOM 723 C CA . ASP A 1 93 ? -9.056 13.422 25.552 1.00 56.84 93 ASP A CA 1
ATOM 724 C C . ASP A 1 93 ? -10.080 14.294 26.307 1.00 56.84 93 ASP A C 1
ATOM 726 O O . ASP A 1 93 ? -10.014 15.524 26.259 1.00 56.84 93 ASP A O 1
ATOM 730 N N . SER A 1 94 ? -11.013 13.702 27.064 1.00 52.25 94 SER A N 1
ATOM 731 C CA . SER A 1 94 ? -12.051 14.455 27.785 1.00 52.25 94 SER A CA 1
ATOM 732 C C . SER A 1 94 ? -11.658 14.923 29.195 1.00 52.25 94 SER A C 1
ATOM 734 O O . SER A 1 94 ? -12.538 15.288 29.976 1.00 52.25 94 SER A O 1
ATOM 736 N N . LEU A 1 95 ? -10.373 14.927 29.570 1.00 50.12 95 LEU A N 1
ATOM 737 C CA . LEU A 1 95 ? -9.963 15.552 30.832 1.00 50.12 95 LEU A CA 1
ATOM 738 C C . LEU A 1 95 ? -9.998 17.084 30.680 1.00 50.12 95 LEU A C 1
ATOM 740 O O . LEU A 1 95 ? -9.255 17.633 29.862 1.00 50.12 95 LEU A O 1
ATOM 744 N N . PRO A 1 96 ? -10.822 17.812 31.458 1.00 41.31 96 PRO A N 1
ATOM 745 C CA . PRO A 1 96 ? -10.853 19.262 31.376 1.00 41.31 96 PRO A CA 1
ATOM 746 C C . PRO A 1 96 ? -9.499 19.821 31.823 1.00 41.31 96 PRO A C 1
ATOM 748 O O . PRO A 1 96 ? -9.104 19.676 32.982 1.00 41.31 96 PRO A O 1
ATOM 751 N N . ARG A 1 97 ? -8.792 20.505 30.912 1.00 44.69 97 ARG A N 1
ATOM 752 C CA . ARG A 1 97 ? -7.729 21.440 31.298 1.00 44.69 97 ARG A CA 1
ATOM 753 C C . ARG A 1 97 ? -8.379 22.493 32.186 1.00 44.69 97 ARG A C 1
ATOM 755 O O . ARG A 1 97 ? -9.160 23.314 31.712 1.00 44.69 97 ARG A O 1
ATOM 762 N N . SER A 1 98 ? -8.090 22.424 33.481 1.00 40.62 98 SER A N 1
ATOM 763 C CA . SER A 1 98 ? -8.499 23.422 34.460 1.00 40.62 98 SER A CA 1
ATOM 764 C C . SER A 1 98 ? -8.090 24.809 33.969 1.00 40.62 98 SER A C 1
ATOM 766 O O . SER A 1 98 ? -6.904 25.101 33.806 1.00 40.62 98 SER A O 1
ATOM 768 N N . VAL A 1 99 ? -9.105 25.626 33.705 1.00 37.69 99 VAL A N 1
ATOM 769 C CA . VAL A 1 99 ? -9.020 27.039 33.351 1.00 37.69 99 VAL A CA 1
ATOM 770 C C . VAL A 1 99 ? -8.374 27.802 34.507 1.00 37.69 99 VAL A C 1
ATOM 772 O O . VAL A 1 99 ? -8.860 27.722 35.631 1.00 37.69 99 VAL A O 1
ATOM 775 N N . ASN A 1 100 ? -7.333 28.585 34.213 1.00 31.22 100 ASN A N 1
ATOM 776 C CA . ASN A 1 100 ? -7.032 29.795 34.972 1.00 31.22 100 ASN A CA 1
ATOM 777 C C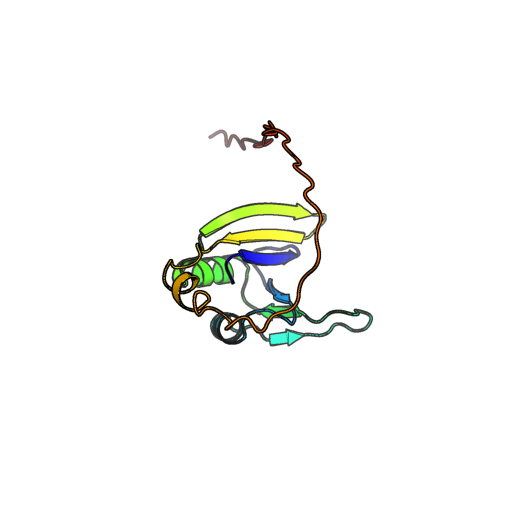 . ASN A 1 100 ? -7.288 31.010 34.073 1.00 31.22 100 ASN A C 1
ATOM 779 O O . ASN A 1 100 ? -6.857 31.071 32.925 1.00 31.22 100 ASN A O 1
ATOM 783 N N . SER A 1 101 ? -8.066 31.915 34.648 1.00 35.69 101 SER A N 1
ATOM 784 C CA . SER A 1 101 ? -8.714 33.123 34.146 1.00 35.69 101 SER A CA 1
ATOM 785 C C . SER A 1 101 ? -7.786 34.224 33.623 1.00 35.69 101 SER A C 1
ATOM 787 O O . SER A 1 101 ? -6.827 34.567 34.313 1.00 35.69 101 SER A O 1
ATOM 789 N N . SER A 1 102 ? -8.196 34.901 32.545 1.00 33.50 102 SER A N 1
ATOM 790 C CA . SER A 1 102 ? -8.583 36.327 32.587 1.00 33.50 102 SER A CA 1
ATOM 791 C C . SER A 1 102 ? -9.197 36.796 31.255 1.00 33.50 102 SER A C 1
ATOM 793 O O . SER A 1 102 ? -8.903 36.268 30.187 1.00 33.50 102 SER A O 1
ATOM 795 N N . GLU A 1 103 ? -10.125 37.742 31.378 1.00 32.00 103 GLU A N 1
ATOM 796 C CA . GLU A 1 103 ? -11.130 38.222 30.420 1.00 32.00 103 GLU A CA 1
ATOM 797 C C . GLU A 1 103 ? -10.598 38.975 29.183 1.00 32.00 103 GLU A C 1
ATOM 799 O O . GLU A 1 103 ? -9.574 39.654 29.244 1.00 32.00 103 GLU A O 1
ATOM 804 N N . SER A 1 104 ? -11.364 38.967 28.081 1.00 28.58 104 SER A N 1
ATOM 805 C CA . SER A 1 104 ? -11.994 40.180 27.505 1.00 28.58 104 SER A CA 1
ATOM 806 C C . SER A 1 104 ? -12.794 39.878 26.225 1.00 28.58 104 SER A C 1
ATOM 808 O O . SER A 1 104 ? -12.492 38.963 25.463 1.00 28.58 104 SER A O 1
ATOM 810 N N . ASP A 1 105 ? -13.863 40.654 26.066 1.00 27.61 105 ASP A N 1
ATOM 811 C CA . ASP A 1 105 ? -15.012 40.510 25.172 1.00 27.61 105 ASP A CA 1
ATOM 812 C C . ASP A 1 105 ? -14.734 40.499 23.658 1.00 27.61 105 ASP A C 1
ATOM 814 O O . ASP A 1 105 ? -13.918 41.263 23.144 1.00 27.61 105 ASP A O 1
ATOM 818 N N . SER A 1 106 ? -15.538 39.732 22.910 1.00 30.22 106 SER A N 1
ATOM 819 C CA . SER A 1 106 ? -16.450 40.266 21.873 1.00 30.22 106 SER A CA 1
ATOM 820 C C . SER A 1 106 ? -17.195 39.141 21.138 1.00 30.22 106 SER A C 1
ATOM 822 O O . SER A 1 106 ? -16.605 38.227 20.566 1.00 30.22 106 SER A O 1
ATOM 824 N N . GLU A 1 107 ? -18.527 39.220 21.158 1.00 30.97 107 GLU A N 1
ATOM 825 C CA . GLU A 1 107 ? -19.437 38.383 20.374 1.00 30.97 107 GLU A CA 1
ATOM 826 C C . GLU A 1 107 ? -19.229 38.588 18.867 1.00 30.97 107 GLU A C 1
ATOM 828 O O . GLU A 1 107 ? -19.391 39.696 18.356 1.00 30.97 107 GLU A O 1
ATOM 833 N N . ILE A 1 108 ? -18.989 37.501 18.126 1.00 27.73 108 ILE A N 1
ATOM 834 C CA . ILE A 1 108 ? -19.267 37.446 16.686 1.00 27.73 108 ILE A CA 1
ATOM 835 C C . ILE A 1 108 ? -20.040 36.159 16.402 1.00 27.73 108 ILE A C 1
ATOM 837 O O . ILE A 1 108 ? -19.515 35.048 16.458 1.00 27.73 108 ILE A O 1
ATOM 841 N N . LYS A 1 109 ? -21.326 36.328 16.097 1.00 26.05 109 LYS A N 1
ATOM 842 C CA . LYS A 1 109 ? -22.239 35.278 15.648 1.00 26.05 109 LYS A CA 1
ATOM 843 C C . LYS A 1 109 ? -21.978 35.041 14.157 1.00 26.05 109 LYS A C 1
ATOM 845 O O . LYS A 1 109 ? -22.256 35.925 13.352 1.00 26.05 109 LYS A O 1
ATOM 850 N N . VAL A 1 110 ? -21.451 33.873 13.786 1.00 26.56 110 VAL A N 1
ATOM 851 C CA . VAL A 1 110 ? -21.344 33.463 12.376 1.00 26.56 110 VAL A CA 1
ATOM 852 C C . VAL A 1 110 ?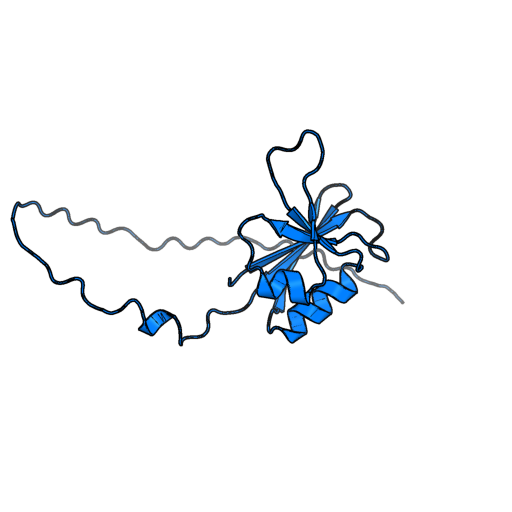 -22.179 32.208 12.166 1.00 26.56 110 VAL A C 1
ATOM 854 O O . VAL A 1 110 ? -21.812 31.106 12.558 1.00 26.56 110 VAL A O 1
ATOM 857 N N . GLU A 1 111 ? -23.340 32.412 11.561 1.00 29.41 111 GLU A N 1
ATOM 858 C CA . GLU A 1 111 ? -24.213 31.382 11.016 1.00 29.41 111 GLU A CA 1
ATOM 859 C C . GLU A 1 111 ? -23.875 31.231 9.529 1.00 29.41 111 GLU A C 1
ATOM 861 O O . GLU A 1 111 ? -23.890 32.232 8.816 1.00 29.41 111 GLU A O 1
ATOM 866 N N . SER A 1 112 ? -23.550 30.024 9.045 1.00 27.14 112 SER A N 1
ATOM 867 C CA . SER A 1 112 ? -23.561 29.692 7.606 1.00 27.14 112 SER A CA 1
ATOM 868 C C . SER A 1 112 ? -23.520 28.181 7.343 1.00 27.14 112 SER A C 1
ATOM 870 O O . SER A 1 112 ? -22.484 27.530 7.411 1.00 27.14 112 SER A O 1
ATOM 872 N N . THR A 1 113 ? -24.712 27.669 7.033 1.00 26.84 113 THR A N 1
ATOM 873 C CA . THR A 1 113 ? -25.080 26.837 5.871 1.00 26.84 113 THR A CA 1
ATOM 874 C C . THR A 1 113 ? -24.266 25.597 5.483 1.00 26.84 113 THR A C 1
ATOM 876 O O . THR A 1 113 ? -23.134 25.643 5.015 1.00 26.84 113 THR A O 1
ATOM 879 N N . ASN A 1 114 ? -25.011 24.494 5.523 1.00 35.06 114 ASN A N 1
ATOM 880 C CA . ASN A 1 114 ? -24.802 23.186 4.919 1.00 35.06 114 ASN A CA 1
ATOM 881 C C . ASN A 1 114 ? -24.488 23.281 3.408 1.00 35.06 114 ASN A C 1
ATOM 883 O O . ASN A 1 114 ? -25.272 23.857 2.652 1.00 35.06 114 ASN A O 1
ATOM 887 N N . ILE A 1 115 ? -23.374 22.691 2.962 1.00 35.47 115 ILE A N 1
ATOM 888 C CA . ILE A 1 115 ? -23.022 22.578 1.541 1.00 35.47 115 ILE A CA 1
ATOM 889 C C . ILE A 1 115 ? -22.985 21.093 1.168 1.00 35.47 115 ILE A C 1
ATOM 891 O O . ILE A 1 115 ? -22.009 20.386 1.408 1.00 35.47 115 ILE A O 1
ATOM 895 N N . GLN A 1 116 ? -24.063 20.635 0.528 1.00 39.12 116 GLN A N 1
ATOM 896 C CA . GLN A 1 116 ? -24.081 19.405 -0.261 1.00 39.12 116 GLN A CA 1
ATOM 897 C C . GLN A 1 116 ? -23.044 19.505 -1.389 1.00 39.12 116 GLN A C 1
ATOM 899 O O . GLN A 1 116 ? -23.142 20.393 -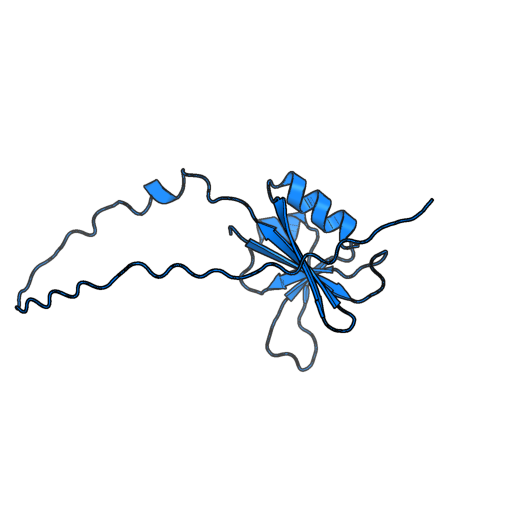2.233 1.00 39.12 116 GLN A O 1
ATOM 904 N N . HIS A 1 117 ? -22.108 18.559 -1.468 1.00 38.03 117 HIS A N 1
ATOM 905 C CA . HIS A 1 117 ? -21.347 18.312 -2.693 1.00 38.03 117 HIS A CA 1
ATOM 906 C C . HIS A 1 117 ? -21.751 16.965 -3.293 1.00 38.03 117 HIS A C 1
ATOM 908 O O . HIS A 1 117 ? -21.412 15.895 -2.795 1.00 38.03 117 HIS A O 1
ATOM 914 N N . LYS A 1 118 ? -22.493 17.048 -4.402 1.00 42.66 118 LYS A N 1
ATOM 915 C CA . LYS A 1 118 ? -22.634 15.978 -5.389 1.00 42.66 118 LYS A CA 1
ATOM 916 C C . LYS A 1 118 ? -21.301 15.849 -6.131 1.00 42.66 118 LYS A C 1
ATOM 918 O O . LYS A 1 118 ? -21.017 16.654 -7.011 1.00 42.66 118 LYS A O 1
ATOM 923 N N . GLY A 1 119 ? -20.500 14.847 -5.784 1.00 31.69 119 GLY A N 1
ATOM 924 C CA . GLY A 1 119 ? -19.356 14.405 -6.581 1.00 31.69 119 GLY A CA 1
ATOM 925 C C . GLY A 1 119 ? -19.679 13.059 -7.219 1.00 31.69 119 GLY A C 1
ATOM 926 O O . GLY A 1 119 ? -19.833 12.066 -6.514 1.00 31.69 119 GLY A O 1
ATOM 927 N N . ALA A 1 120 ? -19.845 13.032 -8.540 1.00 35.06 120 ALA A N 1
ATOM 928 C CA . ALA A 1 120 ? -20.074 11.809 -9.296 1.00 35.06 120 ALA A CA 1
ATOM 929 C C . ALA A 1 120 ? -18.819 10.922 -9.252 1.00 35.06 120 ALA A C 1
ATOM 931 O O . ALA A 1 120 ? -17.746 11.336 -9.686 1.00 35.06 120 ALA A O 1
ATOM 932 N N . ILE A 1 121 ? -18.958 9.698 -8.742 1.00 35.78 121 ILE A N 1
ATOM 933 C CA . ILE A 1 121 ? -17.929 8.663 -8.850 1.00 35.78 121 ILE A CA 1
ATOM 934 C C . ILE A 1 121 ? -18.044 8.071 -10.256 1.00 35.78 121 ILE A C 1
ATOM 936 O O . ILE A 1 121 ? -19.055 7.456 -10.599 1.00 35.78 121 ILE A O 1
ATOM 940 N N . CYS A 1 122 ? -17.018 8.273 -11.082 1.00 27.75 122 CYS A N 1
ATOM 941 C CA . CYS A 1 122 ? -16.893 7.580 -12.358 1.00 27.75 122 CYS A CA 1
ATOM 942 C C . CYS A 1 122 ? -16.427 6.146 -12.074 1.00 27.75 122 CYS A C 1
ATOM 944 O O . CYS A 1 122 ? -15.245 5.900 -11.845 1.00 27.75 122 CYS A O 1
ATOM 946 N N . ILE A 1 123 ? -17.371 5.207 -12.016 1.00 38.28 123 ILE A N 1
ATOM 947 C CA . ILE A 1 123 ? -17.076 3.777 -11.907 1.00 38.28 123 ILE A CA 1
ATOM 948 C C . ILE A 1 123 ? -16.959 3.246 -13.336 1.00 38.28 123 ILE A C 1
ATOM 950 O O . ILE A 1 123 ? -17.966 3.065 -14.021 1.00 38.28 123 ILE A O 1
ATOM 954 N N . GLN A 1 124 ? -15.734 3.005 -13.802 1.00 30.56 124 GLN A N 1
ATOM 955 C CA . GLN A 1 124 ? -15.514 2.288 -15.055 1.00 30.56 124 GLN A CA 1
ATOM 956 C C . GLN A 1 124 ? -15.905 0.818 -14.822 1.00 30.56 124 GLN A C 1
ATOM 958 O O . GLN A 1 124 ? -15.172 0.050 -14.202 1.00 30.56 124 GLN A O 1
ATOM 963 N N . LYS A 1 125 ? -17.106 0.435 -15.260 1.00 30.94 125 LYS A N 1
ATOM 964 C CA . LYS A 1 125 ? -17.581 -0.950 -15.217 1.00 30.94 125 LYS A CA 1
ATOM 965 C C . LYS A 1 125 ? -16.801 -1.753 -16.262 1.00 30.94 125 LYS A C 1
ATOM 967 O O . LYS A 1 125 ? -16.982 -1.536 -17.456 1.00 30.94 125 LYS A O 1
ATOM 972 N N . VAL A 1 126 ? -15.925 -2.652 -15.819 1.00 33.59 126 VAL A N 1
ATOM 973 C CA . VAL A 1 126 ? -15.305 -3.657 -16.692 1.00 33.59 126 VAL A CA 1
ATOM 974 C C . VAL A 1 126 ? -16.354 -4.738 -16.939 1.00 33.59 126 VAL A C 1
ATOM 976 O O . VAL A 1 126 ? -16.771 -5.423 -16.007 1.00 33.59 126 VAL A O 1
ATOM 979 N N . VAL A 1 127 ? -16.836 -4.831 -18.177 1.00 33.56 127 VAL A N 1
ATOM 980 C CA . VAL A 1 127 ? -17.644 -5.959 -18.651 1.00 33.56 127 VAL A CA 1
ATOM 981 C C . VAL A 1 127 ? -16.661 -6.991 -19.193 1.00 33.56 127 VAL A C 1
ATOM 983 O O . VAL A 1 127 ? -15.832 -6.659 -20.037 1.00 33.56 127 VAL A O 1
ATOM 986 N N . ILE A 1 128 ? -16.707 -8.201 -18.644 1.00 35.69 128 ILE A N 1
ATOM 987 C CA . ILE A 1 128 ? -16.016 -9.370 -19.187 1.00 35.69 128 ILE A CA 1
ATOM 988 C C . ILE A 1 128 ? -17.099 -10.140 -19.938 1.00 35.69 128 ILE A C 1
ATOM 990 O O . ILE A 1 128 ? -18.062 -10.577 -19.308 1.00 35.69 128 ILE A O 1
ATOM 994 N N . ASP A 1 129 ? -16.980 -10.213 -21.260 1.00 33.31 129 ASP A N 1
ATOM 995 C CA . ASP A 1 129 ? -17.817 -11.075 -22.095 1.00 33.31 129 ASP A CA 1
ATOM 996 C C . ASP A 1 129 ? -17.215 -12.494 -22.096 1.00 33.31 129 ASP A C 1
ATOM 998 O O . ASP A 1 129 ? -15.993 -12.634 -22.218 1.00 33.31 129 ASP A O 1
ATOM 1002 N N . ASP A 1 130 ? -18.069 -13.507 -21.910 1.00 44.34 130 ASP A N 1
ATOM 1003 C CA . ASP A 1 130 ? -17.746 -14.942 -22.036 1.00 44.34 130 ASP A CA 1
ATOM 1004 C C . ASP A 1 130 ? -17.428 -15.348 -23.489 1.00 44.34 130 ASP A C 1
ATOM 1006 O O . ASP A 1 130 ? -18.112 -14.851 -24.419 1.00 44.34 130 ASP A O 1
#

Foldseek 3Di:
DFKWKKKAFPDQQWDWIWIFWPPDDPVLLVLLVWDWDDDPPDPTITTIDRDGVVVSVVSLVVVQWDWPDWDDDDRMIMTMTGHDDDPPVVPPPPDDPDDDDDDDDDDDDDDDDDDDDDDDDPDPDDDDDD

pLDDT: mean 75.87, std 27.9, range [26.05, 98.44]